Protein AF-A0A6S6S7J8-F1 (afdb_monomer)

Sequence (124 aa):
MDENNLLDDANISQDRLILDLIQWWEKRRVLYNIIVGLTGLLALLKITGGGADAHFYDILLFVALPYGLFANIAYLTGWVMDLLLRYYFKITITLSVRRILFWSGTALSVAPSIFMTIFLYFVK

Radius of gyration: 20.57 Å; Cα contacts (8 Å, |Δi|>4): 51; chains: 1; bounding box: 52×20×65 Å

Mean predicted aligned error: 9.8 Å

Solvent-accessible surface area (backbone atoms only — not comparable to full-atom values): 6937 Å² total; per-residue (Å²): 133,74,74,72,56,63,61,53,51,54,52,54,53,52,52,51,56,50,52,52,50,51,51,58,48,58,64,44,47,56,56,49,51,50,53,52,50,50,52,49,49,53,41,49,51,54,48,60,73,64,71,54,95,67,55,69,65,56,47,42,64,71,44,50,48,54,48,54,51,49,40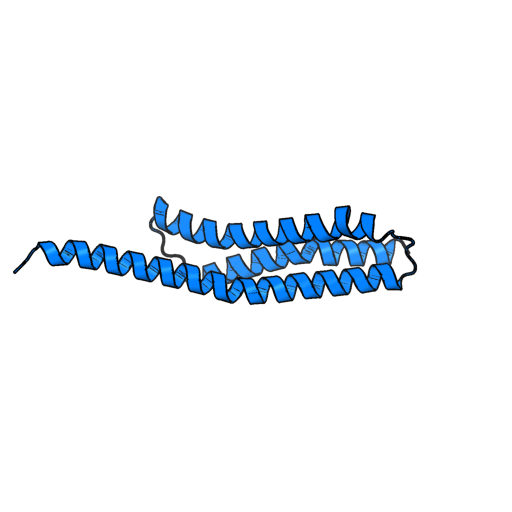,52,50,43,53,49,50,45,57,51,49,58,49,46,38,35,69,77,68,66,45,82,81,49,74,66,56,55,50,49,44,51,50,51,34,48,52,63,54,46,46,60,50,53,51,54,51,54,51,56,62,74,76,104

Structure (mmCIF, N/CA/C/O backbone):
data_AF-A0A6S6S7J8-F1
#
_entry.id   AF-A0A6S6S7J8-F1
#
loop_
_atom_site.group_PDB
_atom_site.id
_atom_site.type_symbol
_atom_site.label_atom_id
_atom_site.label_alt_id
_atom_site.label_comp_id
_atom_site.label_asym_id
_atom_site.label_entity_id
_atom_site.label_seq_id
_atom_site.pdbx_PDB_ins_code
_atom_site.Cartn_x
_atom_site.Cartn_y
_atom_site.Cartn_z
_atom_site.occupancy
_atom_site.B_iso_or_equiv
_atom_site.auth_seq_id
_atom_site.auth_comp_id
_atom_site.auth_asym_id
_atom_site.auth_atom_id
_atom_site.pdbx_PDB_model_num
ATOM 1 N N . MET A 1 1 ? -31.957 8.059 36.793 1.00 50.06 1 MET A N 1
ATOM 2 C CA . MET A 1 1 ? -30.661 7.735 36.169 1.00 50.06 1 MET A CA 1
ATOM 3 C C . MET A 1 1 ? -31.035 6.987 34.908 1.00 50.06 1 MET A C 1
ATOM 5 O O . MET A 1 1 ? -31.622 5.924 35.020 1.00 50.06 1 MET A O 1
ATOM 9 N N . ASP A 1 2 ? -30.947 7.666 33.768 1.00 52.47 2 ASP A N 1
ATOM 10 C CA . ASP A 1 2 ? -31.578 7.240 32.515 1.00 52.47 2 ASP A CA 1
ATOM 11 C C . ASP A 1 2 ? -30.738 6.134 31.865 1.00 52.47 2 ASP A C 1
ATOM 13 O O . ASP A 1 2 ? -29.628 6.376 31.392 1.00 52.47 2 ASP A O 1
ATOM 17 N N . GLU A 1 3 ? -31.246 4.905 31.919 1.00 56.62 3 GLU A N 1
ATOM 18 C CA . GLU A 1 3 ? -30.605 3.687 31.408 1.00 56.62 3 GLU A CA 1
ATOM 19 C C . GLU A 1 3 ? -30.445 3.722 29.873 1.00 56.62 3 GLU A C 1
ATOM 21 O O . GLU A 1 3 ? -29.623 2.996 29.314 1.00 56.62 3 GLU A O 1
ATOM 26 N N . ASN A 1 4 ? -31.141 4.646 29.195 1.00 58.50 4 ASN A N 1
ATOM 27 C CA . ASN A 1 4 ? -31.060 4.846 27.747 1.00 58.50 4 ASN A CA 1
ATOM 28 C C . ASN A 1 4 ? -29.734 5.474 27.276 1.00 58.50 4 ASN A C 1
ATOM 30 O O . ASN A 1 4 ? -29.360 5.295 26.122 1.00 58.50 4 ASN A O 1
ATOM 34 N N . ASN A 1 5 ? -28.975 6.145 28.152 1.00 60.28 5 ASN A N 1
ATOM 35 C CA . ASN A 1 5 ? -27.691 6.764 27.776 1.00 60.28 5 ASN A CA 1
ATOM 36 C C . ASN A 1 5 ? -26.554 5.736 27.590 1.00 60.28 5 ASN A C 1
ATOM 38 O O . ASN A 1 5 ? -25.619 5.959 26.827 1.00 60.28 5 ASN A O 1
ATOM 42 N N . LEU A 1 6 ? -26.632 4.588 28.275 1.00 53.72 6 LEU A N 1
ATOM 43 C CA . LEU A 1 6 ? -25.559 3.583 28.305 1.00 53.72 6 LEU A CA 1
ATOM 44 C C . LEU A 1 6 ? -25.415 2.814 26.982 1.00 53.72 6 LEU A C 1
ATOM 46 O O . LEU A 1 6 ? -24.316 2.378 26.637 1.00 53.72 6 LEU A O 1
ATOM 50 N N . LEU A 1 7 ? -26.515 2.647 26.241 1.00 57.09 7 LEU A N 1
ATOM 51 C CA . LEU A 1 7 ? -26.518 1.960 24.946 1.00 57.09 7 LEU A CA 1
ATOM 52 C C . LEU A 1 7 ? -26.071 2.883 23.803 1.00 57.09 7 LEU A C 1
ATOM 54 O O . LEU A 1 7 ? -25.361 2.430 22.901 1.00 57.09 7 LEU A O 1
ATOM 58 N N . ASP A 1 8 ? -26.408 4.172 23.877 1.00 65.44 8 ASP A N 1
ATOM 59 C CA . ASP A 1 8 ? -25.957 5.176 22.910 1.00 65.44 8 ASP A CA 1
ATOM 60 C C . ASP A 1 8 ? -24.448 5.429 23.024 1.00 65.44 8 ASP A C 1
ATOM 62 O O . ASP A 1 8 ? -23.747 5.447 22.009 1.00 65.44 8 ASP A O 1
ATOM 66 N N . ASP A 1 9 ? -23.905 5.507 24.242 1.00 65.19 9 ASP A N 1
ATOM 67 C CA . ASP A 1 9 ? -22.464 5.694 24.457 1.00 65.19 9 ASP A CA 1
ATOM 68 C C . ASP A 1 9 ? -21.621 4.536 23.896 1.00 65.19 9 ASP A C 1
ATOM 70 O O . ASP A 1 9 ? -20.551 4.754 23.311 1.00 65.19 9 ASP A O 1
ATOM 74 N N . ALA A 1 10 ? -22.109 3.296 24.014 1.00 67.88 10 ALA A N 1
ATOM 75 C CA . ALA A 1 10 ? -21.430 2.127 23.463 1.00 67.88 10 ALA A CA 1
ATOM 76 C C . ALA A 1 10 ? -21.352 2.193 21.927 1.00 67.88 10 ALA A C 1
ATOM 78 O O . ALA A 1 10 ? -20.273 1.981 21.362 1.00 67.88 10 ALA A O 1
ATOM 79 N N . ASN A 1 11 ? -22.451 2.559 21.261 1.00 68.62 11 ASN A N 1
ATOM 80 C CA . ASN A 1 11 ? -22.502 2.699 19.802 1.00 68.62 11 ASN A CA 1
ATOM 81 C C . ASN A 1 11 ? -21.604 3.846 19.313 1.00 68.62 11 ASN A C 1
ATOM 83 O O . ASN A 1 11 ? -20.762 3.656 18.435 1.00 68.62 11 ASN A O 1
ATOM 87 N N . ILE A 1 12 ? -21.681 5.005 19.975 1.00 71.94 12 ILE A N 1
ATOM 88 C CA . ILE A 1 12 ? -20.856 6.182 19.669 1.00 71.94 12 ILE A CA 1
ATOM 89 C C . ILE A 1 12 ? -19.360 5.870 19.823 1.00 71.94 12 ILE A C 1
ATOM 91 O O . ILE A 1 12 ? -18.534 6.337 19.028 1.00 71.94 12 ILE A O 1
ATOM 95 N N . SER A 1 13 ? -18.982 5.086 20.838 1.00 74.56 13 SER A N 1
ATOM 96 C CA . SER A 1 13 ? -17.590 4.670 21.033 1.00 74.56 13 SER A CA 1
ATOM 97 C C . SER A 1 13 ? -17.108 3.743 19.911 1.00 74.56 13 SER A C 1
ATOM 99 O O . SER A 1 13 ? -15.978 3.873 19.432 1.00 74.56 13 SER A O 1
ATOM 101 N N . GLN A 1 14 ? -17.973 2.842 19.441 1.00 74.88 14 GLN A N 1
ATOM 102 C CA . GLN A 1 14 ? -17.648 1.888 18.390 1.00 74.88 14 GLN A CA 1
ATOM 103 C C . GLN A 1 14 ? -17.486 2.584 17.032 1.00 74.88 14 GLN A C 1
ATOM 105 O O . GLN A 1 14 ? -16.506 2.310 16.329 1.00 74.88 14 GLN A O 1
ATOM 110 N N . ASP A 1 15 ? -18.373 3.526 16.712 1.00 79.38 15 ASP A N 1
ATOM 111 C CA . ASP A 1 15 ? -18.339 4.308 15.473 1.00 79.38 15 ASP A CA 1
ATOM 112 C C . ASP A 1 15 ? -17.071 5.156 15.369 1.00 79.38 15 ASP A C 1
ATOM 114 O O . ASP A 1 15 ? -16.387 5.131 14.341 1.00 79.38 15 ASP A O 1
ATOM 118 N N . ARG A 1 16 ? -16.674 5.834 16.456 1.00 82.00 16 ARG A N 1
ATOM 119 C CA . ARG A 1 16 ? -15.406 6.586 16.488 1.00 82.00 16 ARG A CA 1
ATOM 120 C C . ARG A 1 16 ? -14.201 5.684 16.245 1.00 82.00 16 ARG A C 1
ATOM 122 O O . ARG A 1 16 ? -13.330 6.030 15.452 1.00 82.00 16 ARG A O 1
ATOM 129 N N . LEU A 1 17 ? -14.172 4.496 16.851 1.00 81.38 17 LEU A N 1
ATOM 130 C CA . LEU A 1 17 ? -13.071 3.549 16.657 1.00 81.38 17 LEU A CA 1
ATOM 131 C C . LEU A 1 17 ? -12.990 3.019 15.215 1.00 81.38 17 LEU A C 1
ATOM 133 O O . LEU A 1 17 ? -11.892 2.719 14.738 1.00 81.38 17 LEU A O 1
ATOM 137 N N . ILE A 1 18 ? -14.127 2.878 14.527 1.00 80.75 18 ILE A N 1
ATOM 138 C CA . ILE A 1 18 ? -14.173 2.489 13.109 1.00 80.75 18 ILE A CA 1
ATOM 139 C C . ILE A 1 18 ? -13.688 3.645 12.228 1.00 80.75 18 ILE A C 1
ATOM 141 O O . ILE A 1 18 ? -12.871 3.424 11.334 1.00 80.75 18 ILE A O 1
ATOM 145 N N . LEU A 1 19 ? -14.126 4.876 12.497 1.00 83.38 19 LEU A N 1
ATOM 146 C CA . LEU A 1 19 ? -13.675 6.059 11.759 1.00 83.38 19 LEU A CA 1
ATOM 147 C C . LEU A 1 19 ? -12.168 6.290 11.913 1.00 83.38 19 LEU A C 1
ATOM 149 O O . LEU A 1 19 ? -11.485 6.521 10.915 1.00 83.38 19 LEU A O 1
ATOM 153 N N . ASP A 1 20 ? -11.630 6.144 13.123 1.00 84.75 20 ASP A N 1
ATOM 154 C CA . ASP A 1 20 ? -10.190 6.247 13.384 1.00 84.75 20 ASP A CA 1
ATOM 155 C C . ASP A 1 20 ? -9.397 5.162 12.641 1.00 84.75 20 ASP A C 1
ATOM 157 O O . ASP A 1 20 ? -8.312 5.420 12.108 1.00 84.75 20 ASP A O 1
ATOM 161 N N . LEU A 1 21 ? -9.944 3.943 12.563 1.00 83.00 21 LEU A N 1
ATOM 162 C CA . LEU A 1 21 ? -9.379 2.844 11.779 1.00 83.00 21 LEU A CA 1
ATOM 163 C C . LEU A 1 21 ? -9.352 3.204 10.290 1.00 83.00 21 LEU A C 1
ATOM 165 O O . LEU A 1 21 ? -8.297 3.103 9.663 1.00 83.00 21 LEU A O 1
ATOM 169 N N . ILE A 1 22 ? -10.474 3.660 9.731 1.00 83.81 22 ILE A N 1
ATOM 170 C CA . ILE A 1 22 ? -10.568 4.045 8.316 1.00 83.81 22 ILE A CA 1
ATOM 171 C C . ILE A 1 22 ? -9.592 5.185 8.015 1.00 83.81 22 ILE A C 1
ATOM 173 O O . ILE A 1 22 ? -8.796 5.071 7.086 1.00 83.81 22 ILE A O 1
ATOM 177 N N . GLN A 1 23 ? -9.564 6.241 8.833 1.00 86.50 23 GLN A N 1
ATOM 178 C CA . GLN A 1 23 ? -8.632 7.359 8.656 1.00 86.50 23 GLN A CA 1
ATOM 179 C C . GLN A 1 23 ? -7.165 6.919 8.725 1.00 86.50 23 GLN A C 1
ATOM 181 O O . GLN A 1 23 ? -6.318 7.449 7.998 1.00 86.50 23 GLN A O 1
ATOM 186 N N . TRP A 1 24 ? -6.839 5.960 9.596 1.00 85.62 24 TRP A N 1
ATOM 187 C CA . TRP A 1 24 ? -5.486 5.418 9.708 1.00 85.62 24 TRP A CA 1
ATOM 188 C C . TRP A 1 24 ? -5.040 4.730 8.420 1.00 85.62 24 TRP A C 1
ATOM 190 O O . TRP A 1 24 ? -3.890 4.924 7.997 1.00 85.62 24 TRP A O 1
ATOM 200 N N . TRP A 1 25 ? -5.936 3.944 7.817 1.00 84.31 25 TRP A N 1
ATOM 201 C CA . TRP A 1 25 ? -5.698 3.291 6.538 1.00 84.31 25 TRP A CA 1
ATOM 202 C C . TRP A 1 25 ? -5.618 4.349 5.435 1.00 84.31 25 TRP A C 1
ATOM 204 O O . TRP A 1 25 ? -4.567 4.452 4.801 1.00 84.31 25 TRP A O 1
ATOM 214 N N . GLU A 1 26 ? -6.618 5.215 5.281 1.00 83.00 26 GLU A N 1
ATOM 215 C CA . GLU A 1 26 ? -6.695 6.223 4.213 1.00 83.00 26 GLU A CA 1
ATOM 216 C C . GLU A 1 26 ? -5.425 7.097 4.131 1.00 83.00 26 GLU A C 1
ATOM 218 O O . GLU A 1 26 ? -4.837 7.254 3.060 1.00 83.00 26 GLU A O 1
ATOM 223 N N . LYS A 1 27 ? -4.899 7.566 5.276 1.00 85.88 27 LYS A N 1
ATOM 224 C CA . LYS A 1 27 ? -3.633 8.331 5.334 1.00 85.88 27 LYS A CA 1
ATOM 225 C C . LYS A 1 27 ? -2.433 7.552 4.785 1.00 85.88 27 LYS A C 1
ATOM 227 O O . LYS A 1 27 ? -1.513 8.135 4.217 1.00 85.88 27 LYS A O 1
ATOM 232 N N . ARG A 1 28 ? -2.423 6.230 4.954 1.00 85.25 28 ARG A N 1
ATOM 233 C CA . ARG A 1 28 ? -1.363 5.333 4.468 1.00 85.25 28 ARG A CA 1
ATOM 234 C C . ARG A 1 28 ? -1.584 4.860 3.040 1.00 85.25 28 ARG A C 1
ATOM 236 O O . ARG A 1 28 ? -0.612 4.442 2.421 1.00 85.25 28 ARG A O 1
ATOM 243 N N . ARG A 1 29 ? -2.802 4.973 2.498 1.00 82.19 29 ARG A N 1
ATOM 244 C CA . ARG A 1 29 ? -3.078 4.721 1.074 1.00 82.19 29 ARG A CA 1
ATOM 245 C C . ARG A 1 29 ? -2.233 5.633 0.196 1.00 82.19 29 ARG A C 1
ATOM 247 O O . ARG A 1 29 ? -1.631 5.173 -0.765 1.00 82.19 29 ARG A O 1
ATOM 254 N N . VAL A 1 30 ? -2.134 6.908 0.574 1.00 80.69 30 VAL A N 1
ATOM 255 C CA . VAL A 1 30 ? -1.308 7.892 -0.139 1.00 80.69 30 VAL A CA 1
ATOM 256 C C . VAL A 1 30 ? 0.159 7.460 -0.141 1.00 80.69 30 VAL A C 1
ATOM 258 O O . VAL A 1 30 ? 0.766 7.373 -1.202 1.00 80.69 30 VAL A O 1
ATOM 261 N N . LEU A 1 31 ? 0.711 7.117 1.028 1.00 81.69 31 LEU A N 1
ATOM 262 C CA . LEU A 1 31 ? 2.097 6.652 1.139 1.00 81.69 31 LEU A CA 1
ATOM 263 C C . LEU A 1 31 ? 2.341 5.367 0.330 1.00 81.69 31 LEU A C 1
ATOM 265 O O . LEU A 1 31 ? 3.337 5.270 -0.380 1.00 81.69 31 LEU A O 1
ATOM 269 N N . TYR A 1 32 ? 1.421 4.405 0.411 1.00 81.62 32 TYR A N 1
ATOM 270 C CA . TYR A 1 32 ? 1.472 3.159 -0.350 1.00 81.62 32 TYR A CA 1
ATOM 271 C C . TYR A 1 32 ? 1.485 3.415 -1.861 1.00 81.62 32 TYR A C 1
ATOM 273 O O . TYR A 1 32 ? 2.381 2.936 -2.553 1.00 81.62 32 TYR A O 1
ATOM 281 N N . ASN A 1 33 ? 0.560 4.239 -2.361 1.00 83.06 33 ASN A N 1
ATOM 282 C CA . ASN A 1 33 ? 0.483 4.592 -3.778 1.00 83.06 33 ASN A CA 1
ATOM 283 C C . ASN A 1 33 ? 1.734 5.333 -4.257 1.00 83.06 33 ASN A C 1
ATOM 285 O O . 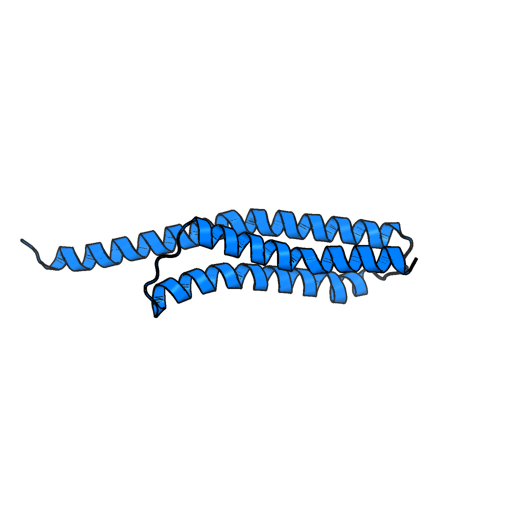ASN A 1 33 ? 2.176 5.101 -5.377 1.00 83.06 33 ASN A O 1
ATOM 289 N N . ILE A 1 34 ? 2.331 6.189 -3.421 1.00 82.44 34 ILE A N 1
ATOM 290 C CA . ILE A 1 34 ? 3.601 6.854 -3.744 1.00 82.44 34 ILE A CA 1
ATOM 291 C C . ILE A 1 34 ? 4.725 5.821 -3.878 1.00 82.44 34 ILE A C 1
ATOM 293 O O . ILE A 1 34 ? 5.449 5.846 -4.868 1.00 82.44 34 ILE A O 1
ATOM 297 N N . ILE A 1 35 ? 4.866 4.889 -2.929 1.00 83.06 35 ILE A N 1
ATOM 298 C CA . ILE A 1 35 ? 5.919 3.858 -2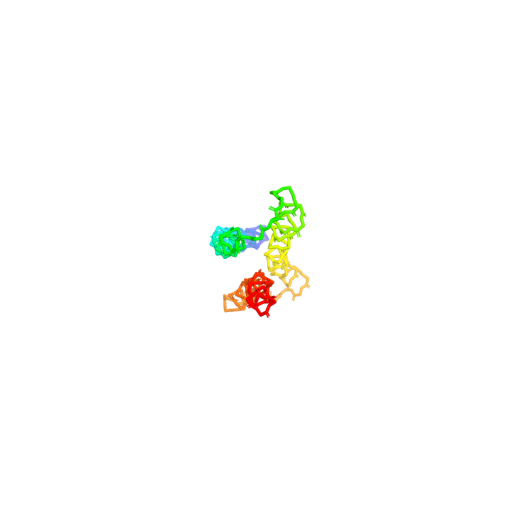.969 1.00 83.06 35 ILE A CA 1
ATOM 299 C C . ILE A 1 35 ? 5.750 2.953 -4.198 1.00 83.06 35 ILE A C 1
ATOM 301 O O . ILE A 1 35 ? 6.693 2.758 -4.966 1.00 83.06 35 ILE A O 1
ATOM 305 N N . VAL A 1 36 ? 4.547 2.423 -4.410 1.00 79.25 36 VAL A N 1
ATOM 306 C CA . VAL A 1 36 ? 4.218 1.551 -5.549 1.00 79.25 36 VAL A CA 1
ATOM 307 C C . VAL A 1 36 ? 4.373 2.301 -6.875 1.00 79.25 36 VAL A C 1
ATOM 309 O O . VAL A 1 36 ? 4.990 1.799 -7.809 1.00 79.25 36 VAL A O 1
ATOM 312 N N . GLY A 1 37 ? 3.882 3.537 -6.953 1.00 78.31 37 GLY A N 1
ATOM 313 C CA . GLY A 1 37 ? 3.995 4.372 -8.146 1.00 78.31 37 GLY A CA 1
ATOM 314 C C . GLY A 1 37 ? 5.446 4.691 -8.501 1.00 78.31 37 GLY A C 1
ATOM 315 O O . GLY A 1 37 ? 5.839 4.542 -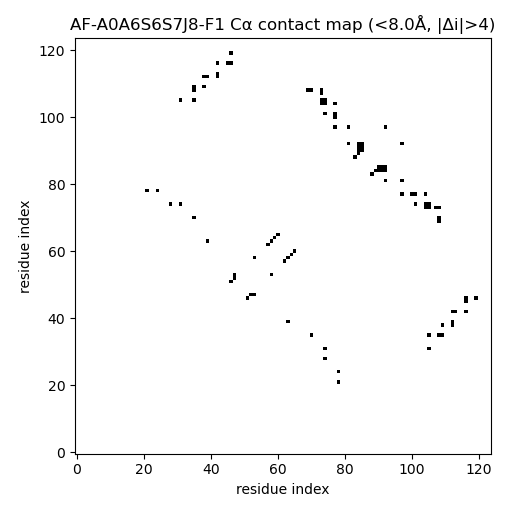9.655 1.00 78.31 37 GLY A O 1
ATOM 316 N N . LEU A 1 38 ? 6.268 5.068 -7.517 1.00 82.19 38 LEU A N 1
ATOM 317 C CA . LEU A 1 38 ? 7.690 5.347 -7.734 1.00 82.19 38 LEU A CA 1
ATOM 318 C C . LEU A 1 38 ? 8.466 4.089 -8.133 1.00 82.19 38 LEU A C 1
ATOM 320 O O . LEU A 1 38 ? 9.276 4.143 -9.054 1.00 82.19 38 LEU A O 1
ATOM 324 N N . THR A 1 39 ? 8.215 2.952 -7.481 1.00 81.19 39 THR A N 1
ATOM 325 C CA . THR A 1 39 ? 8.883 1.685 -7.830 1.00 81.19 39 THR A CA 1
ATOM 326 C C . THR A 1 39 ? 8.495 1.202 -9.229 1.00 81.19 39 THR A C 1
ATOM 328 O O . THR A 1 39 ? 9.377 0.833 -10.005 1.00 81.19 39 THR A O 1
ATOM 331 N N . GLY A 1 40 ? 7.214 1.291 -9.596 1.00 77.12 40 GLY A N 1
ATOM 332 C CA . GLY A 1 40 ? 6.740 1.011 -10.952 1.00 77.12 40 GLY A CA 1
ATOM 333 C C . GLY A 1 40 ? 7.325 1.963 -12.001 1.00 77.12 40 GLY A C 1
ATOM 334 O O . GLY A 1 40 ? 7.767 1.513 -13.057 1.00 77.12 40 GLY A O 1
ATOM 335 N N . LEU A 1 41 ? 7.405 3.263 -11.702 1.00 81.62 41 LEU A N 1
ATOM 336 C CA . LEU A 1 41 ? 8.002 4.259 -12.597 1.00 81.62 41 LEU A CA 1
ATOM 337 C C . LEU A 1 41 ? 9.496 3.995 -12.830 1.00 81.62 41 LEU A C 1
ATOM 339 O O . LEU A 1 41 ? 9.962 4.057 -13.966 1.00 81.62 41 LEU A O 1
ATOM 343 N N . LEU A 1 42 ? 10.251 3.665 -11.779 1.00 80.88 42 LEU A N 1
ATOM 344 C CA . LEU A 1 42 ? 11.669 3.318 -11.899 1.00 80.88 42 LEU A CA 1
ATOM 345 C C . LEU A 1 42 ? 11.881 2.051 -12.738 1.00 80.88 42 LEU A C 1
ATOM 347 O O . LEU A 1 42 ? 12.787 2.020 -13.574 1.00 80.88 42 LEU A O 1
ATOM 351 N N . ALA A 1 43 ? 11.036 1.032 -12.547 1.00 77.19 43 ALA A N 1
ATOM 352 C CA . ALA A 1 43 ? 11.060 -0.178 -13.366 1.00 77.19 43 ALA A CA 1
ATOM 353 C C . ALA A 1 43 ? 10.770 0.150 -14.840 1.00 77.19 43 ALA A C 1
ATOM 355 O O . ALA A 1 43 ? 11.511 -0.279 -15.723 1.00 77.19 43 ALA A O 1
ATOM 356 N N . LEU A 1 44 ? 9.763 0.987 -15.105 1.00 76.12 44 LEU A N 1
ATOM 357 C CA . LEU A 1 44 ? 9.418 1.421 -16.457 1.00 76.12 44 LEU A CA 1
ATOM 358 C C . LEU A 1 44 ? 10.581 2.149 -17.146 1.00 76.12 44 LEU A C 1
ATOM 360 O O . LEU A 1 44 ? 10.946 1.784 -18.260 1.00 76.12 44 LEU A O 1
ATOM 364 N N . LEU A 1 45 ? 11.205 3.120 -16.472 1.00 79.62 45 LEU A N 1
ATOM 365 C CA . LEU A 1 45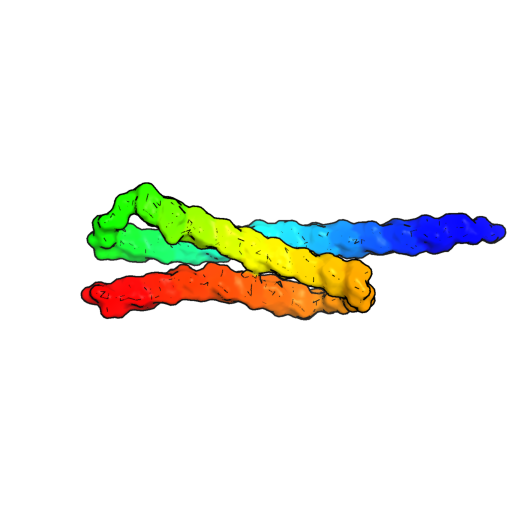 ? 12.345 3.869 -17.016 1.00 79.62 45 LEU A CA 1
ATOM 366 C C . LEU A 1 45 ? 13.533 2.959 -17.357 1.00 79.62 45 LEU A C 1
ATOM 368 O O . LEU A 1 45 ? 14.233 3.197 -18.341 1.00 79.62 45 LEU A O 1
ATOM 372 N N . LYS A 1 46 ? 13.764 1.904 -16.565 1.00 76.56 46 LYS A N 1
ATOM 373 C CA . LYS A 1 46 ? 14.799 0.897 -16.847 1.00 76.56 46 LYS A CA 1
ATOM 374 C C . LYS A 1 46 ? 14.477 0.063 -18.084 1.00 76.56 46 LYS A C 1
ATOM 376 O O . LYS A 1 46 ? 15.385 -0.211 -18.866 1.00 76.56 46 LYS A O 1
ATOM 381 N N . ILE A 1 47 ? 13.211 -0.309 -18.268 1.00 71.19 47 ILE A N 1
ATOM 382 C CA . ILE A 1 47 ? 12.746 -1.072 -19.433 1.00 71.19 47 ILE A CA 1
ATOM 383 C C . ILE A 1 47 ? 12.887 -0.227 -20.704 1.00 71.19 47 ILE A C 1
ATOM 385 O O . ILE A 1 47 ? 13.537 -0.653 -21.658 1.00 71.19 47 ILE A O 1
ATOM 389 N N . THR A 1 48 ? 12.356 0.999 -20.699 1.00 71.00 48 THR A N 1
ATOM 390 C CA . THR A 1 48 ? 12.361 1.877 -21.881 1.00 71.00 48 THR A CA 1
ATOM 391 C C . THR A 1 48 ? 13.752 2.431 -22.195 1.00 71.00 48 THR A C 1
ATOM 393 O O . THR A 1 48 ? 14.115 2.559 -23.359 1.00 71.00 48 THR A O 1
ATOM 396 N N . GLY A 1 49 ? 14.574 2.716 -21.178 1.00 71.75 49 GLY A N 1
ATOM 397 C CA . GLY A 1 49 ? 15.967 3.148 -21.358 1.00 71.75 49 GLY A CA 1
ATOM 398 C C . GLY A 1 49 ? 16.912 2.031 -21.817 1.00 71.75 49 GLY A C 1
ATOM 399 O O . GLY A 1 49 ? 18.035 2.302 -22.233 1.00 71.75 49 GLY A O 1
ATOM 400 N N . GLY A 1 50 ? 16.472 0.771 -21.749 1.00 66.19 50 GLY A N 1
ATOM 401 C CA . GLY A 1 50 ? 17.232 -0.395 -22.183 1.00 66.19 50 GLY A CA 1
ATOM 402 C C . GLY A 1 50 ? 17.165 -0.684 -23.686 1.00 66.19 50 GLY A C 1
ATOM 403 O O . GLY A 1 50 ? 17.818 -1.632 -24.114 1.00 66.19 50 GLY A O 1
ATOM 404 N N . GLY A 1 51 ? 16.414 0.077 -24.485 1.00 60.38 51 GLY A N 1
ATOM 405 C CA . GLY A 1 51 ? 16.242 -0.216 -25.914 1.00 60.38 51 GLY A CA 1
ATOM 406 C C . GLY A 1 51 ? 15.362 -1.440 -26.187 1.00 60.38 51 GLY A C 1
ATOM 407 O O . GLY A 1 51 ? 15.490 -2.059 -27.235 1.00 60.38 51 GLY A O 1
ATOM 408 N N . ALA A 1 52 ? 14.500 -1.821 -25.238 1.00 63.19 52 ALA A N 1
ATOM 409 C CA . ALA A 1 52 ? 13.438 -2.775 -25.521 1.00 63.19 52 ALA A CA 1
ATOM 410 C C . ALA A 1 52 ? 12.405 -2.091 -26.432 1.00 63.19 52 ALA A C 1
ATOM 412 O O . ALA A 1 52 ? 11.812 -1.090 -26.021 1.00 63.19 52 ALA A O 1
ATOM 413 N N . ASP A 1 53 ? 12.184 -2.630 -27.635 1.00 65.31 53 ASP A N 1
ATOM 414 C CA . ASP A 1 53 ? 11.093 -2.247 -28.546 1.00 65.31 53 ASP A CA 1
ATOM 415 C C . ASP A 1 53 ? 9.746 -2.701 -27.964 1.00 65.31 53 ASP A C 1
ATOM 417 O O . ASP A 1 53 ? 9.076 -3.605 -28.456 1.00 65.31 53 ASP A O 1
ATOM 421 N N . ALA A 1 54 ? 9.3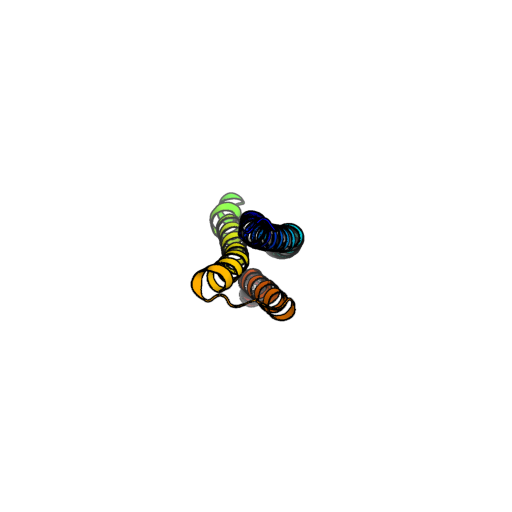74 -2.113 -26.834 1.00 65.88 54 ALA A N 1
ATOM 422 C CA . ALA A 1 54 ? 8.109 -2.357 -26.177 1.00 65.88 54 ALA A CA 1
ATOM 423 C C . ALA A 1 54 ? 7.152 -1.225 -26.554 1.00 65.88 54 ALA A C 1
ATOM 425 O O . ALA A 1 54 ? 7.371 -0.058 -26.212 1.00 65.88 54 ALA A O 1
ATOM 426 N N . HIS A 1 55 ? 6.078 -1.561 -27.269 1.00 78.06 55 HIS A N 1
ATOM 427 C CA . HIS A 1 55 ? 5.044 -0.590 -27.589 1.00 78.06 55 HIS A CA 1
ATOM 428 C C . HIS A 1 55 ? 4.387 -0.092 -26.300 1.00 78.06 55 HIS A C 1
ATOM 430 O O . HIS A 1 55 ? 4.038 -0.868 -25.410 1.00 78.06 55 HIS A O 1
ATOM 436 N N . PHE A 1 56 ? 4.171 1.222 -26.215 1.00 73.31 56 PHE A N 1
ATOM 437 C CA . PHE A 1 56 ? 3.539 1.858 -25.057 1.00 73.31 56 PHE A CA 1
ATOM 438 C C . PHE A 1 56 ? 2.208 1.193 -24.668 1.00 73.31 56 PHE A C 1
ATOM 440 O O . PHE A 1 56 ? 1.911 1.047 -23.485 1.00 73.31 56 PHE A O 1
ATOM 447 N N . TYR A 1 57 ? 1.431 0.752 -25.663 1.00 73.19 57 TYR A N 1
ATOM 448 C CA . TYR A 1 57 ? 0.158 0.067 -25.448 1.00 73.19 57 TYR A CA 1
ATOM 449 C C . TYR A 1 57 ? 0.327 -1.269 -24.708 1.00 73.19 57 TYR A C 1
ATOM 451 O O . TYR A 1 57 ? -0.395 -1.523 -23.747 1.00 73.19 57 TYR A O 1
ATOM 459 N N . ASP A 1 58 ? 1.324 -2.074 -25.079 1.00 75.44 58 ASP A N 1
ATOM 460 C CA . ASP A 1 58 ? 1.589 -3.369 -24.443 1.00 75.44 58 ASP A CA 1
ATOM 461 C C . ASP A 1 58 ? 2.076 -3.190 -23.003 1.00 75.44 58 ASP A C 1
ATOM 463 O O . ASP A 1 58 ? 1.632 -3.887 -22.089 1.00 75.44 58 ASP A O 1
ATOM 467 N N . ILE A 1 59 ? 2.929 -2.190 -22.769 1.00 74.50 59 ILE A N 1
ATOM 468 C CA . ILE A 1 59 ? 3.379 -1.825 -21.421 1.00 74.50 59 ILE A CA 1
ATOM 469 C C . ILE A 1 59 ? 2.186 -1.400 -20.558 1.00 74.50 59 ILE A C 1
ATOM 471 O O . ILE A 1 59 ? 2.054 -1.829 -19.409 1.00 74.50 59 ILE A O 1
ATOM 475 N N . LEU A 1 60 ? 1.302 -0.557 -21.091 1.00 74.56 60 LEU A N 1
ATOM 476 C CA . LEU A 1 60 ? 0.144 -0.073 -20.350 1.00 74.56 60 LEU A CA 1
ATOM 477 C C . LEU A 1 60 ? -0.798 -1.227 -19.974 1.00 74.56 60 LEU A C 1
ATOM 479 O O . LEU A 1 60 ? -1.234 -1.314 -18.825 1.00 74.56 60 LEU A O 1
ATOM 483 N N . LEU A 1 61 ? -1.094 -2.109 -20.931 1.00 74.38 61 LEU A N 1
ATOM 484 C CA . LEU A 1 61 ? -2.140 -3.123 -20.807 1.00 74.38 61 LEU A CA 1
ATOM 485 C C . LEU A 1 61 ? -1.677 -4.372 -20.047 1.00 74.38 61 LEU A C 1
ATOM 487 O O . LEU A 1 61 ? -2.440 -4.904 -19.243 1.00 74.38 61 LEU A O 1
ATOM 491 N N . PHE A 1 62 ? -0.428 -4.806 -20.241 1.00 75.75 62 PHE A N 1
ATOM 492 C CA . PHE A 1 62 ? 0.101 -6.025 -19.617 1.00 75.75 62 PHE A CA 1
ATOM 493 C C . PHE A 1 62 ? 0.954 -5.774 -18.374 1.00 75.75 62 PHE A C 1
ATOM 495 O O . PHE A 1 62 ? 1.145 -6.695 -17.582 1.00 75.75 62 PHE A O 1
ATOM 502 N N . VAL A 1 63 ? 1.448 -4.548 -18.170 1.00 74.31 63 VAL A N 1
ATOM 503 C CA . VAL A 1 63 ? 2.310 -4.225 -17.023 1.00 74.31 63 VAL A CA 1
ATOM 504 C C . VAL A 1 63 ? 1.633 -3.221 -16.103 1.00 74.31 63 VAL A C 1
ATOM 506 O O . VAL A 1 63 ? 1.326 -3.554 -14.961 1.00 74.31 63 VAL A O 1
ATOM 509 N N . ALA A 1 64 ? 1.350 -2.008 -16.579 1.00 76.25 64 ALA A N 1
ATOM 510 C CA . ALA A 1 64 ? 0.909 -0.920 -15.707 1.00 76.25 64 ALA A CA 1
ATOM 511 C C . ALA A 1 64 ? -0.491 -1.150 -15.110 1.00 76.25 64 ALA A C 1
ATOM 513 O O . ALA A 1 64 ? -0.675 -0.969 -13.904 1.00 76.25 64 ALA A O 1
ATOM 514 N N . LEU A 1 65 ? -1.471 -1.568 -15.922 1.00 74.88 65 LEU A N 1
ATOM 515 C CA . LEU A 1 65 ? -2.843 -1.808 -15.461 1.00 74.88 65 LEU A CA 1
ATOM 516 C C . LEU A 1 65 ? -2.948 -2.988 -14.478 1.00 74.88 65 LEU A C 1
ATOM 518 O O . LEU A 1 65 ? -3.487 -2.780 -13.387 1.00 74.88 65 LEU A O 1
ATOM 522 N N . PRO A 1 66 ? -2.417 -4.192 -14.778 1.00 77.12 66 PRO A N 1
ATOM 523 C CA . PRO A 1 66 ? -2.439 -5.305 -13.831 1.00 77.12 66 PRO A CA 1
ATOM 524 C C . PRO A 1 66 ? -1.678 -4.981 -12.546 1.00 77.12 66 PRO A C 1
ATOM 526 O O . PRO A 1 66 ? -2.138 -5.331 -11.462 1.00 77.12 66 PRO A O 1
ATOM 529 N N . TYR A 1 67 ? -0.555 -4.263 -12.649 1.00 76.94 67 TYR A N 1
ATOM 530 C CA . TYR A 1 67 ? 0.227 -3.829 -11.494 1.00 76.94 67 TYR A CA 1
ATOM 531 C C . TYR A 1 67 ? -0.550 -2.862 -10.598 1.00 76.94 67 TYR A C 1
ATOM 533 O O . TYR A 1 67 ? -0.646 -3.074 -9.389 1.00 76.94 67 TYR A O 1
ATOM 541 N N . GLY A 1 68 ? -1.160 -1.831 -11.189 1.00 76.69 68 GLY A N 1
ATOM 542 C CA . GLY A 1 68 ? -2.003 -0.888 -10.462 1.00 76.69 68 GLY A CA 1
ATOM 543 C C . GLY A 1 68 ? -3.202 -1.577 -9.811 1.00 76.69 68 GLY A C 1
ATOM 544 O O . GLY A 1 68 ? -3.507 -1.312 -8.647 1.00 76.69 68 GLY A O 1
ATOM 545 N N . LEU A 1 69 ? -3.857 -2.499 -10.520 1.00 77.19 69 LEU A N 1
ATOM 546 C CA . LEU A 1 69 ? -4.983 -3.264 -9.986 1.00 77.19 69 LEU A CA 1
ATOM 547 C C . LEU A 1 69 ? -4.552 -4.151 -8.811 1.00 77.19 69 LEU A C 1
ATOM 549 O O . LEU A 1 69 ? -5.172 -4.107 -7.748 1.00 77.19 69 LEU A O 1
ATOM 553 N N . PHE A 1 70 ? -3.467 -4.910 -8.975 1.00 79.06 70 PHE A N 1
ATOM 554 C CA . PHE A 1 70 ? -2.923 -5.772 -7.929 1.00 79.06 70 PHE A CA 1
ATOM 555 C C . PHE A 1 70 ? -2.551 -4.973 -6.682 1.00 79.06 70 PHE A C 1
ATOM 557 O O . PHE A 1 70 ? -2.927 -5.355 -5.575 1.00 79.06 70 PHE A O 1
ATOM 564 N N . ALA A 1 71 ? -1.882 -3.833 -6.857 1.00 78.19 71 ALA A N 1
ATOM 565 C CA . ALA A 1 71 ? -1.512 -2.970 -5.750 1.00 78.19 71 ALA A CA 1
ATOM 566 C C . ALA A 1 71 ? -2.745 -2.470 -4.971 1.00 78.19 71 ALA A C 1
ATOM 568 O O . ALA A 1 71 ? -2.816 -2.553 -3.743 1.00 78.19 71 ALA A O 1
ATOM 569 N N . ASN A 1 72 ? -3.781 -2.025 -5.683 1.00 8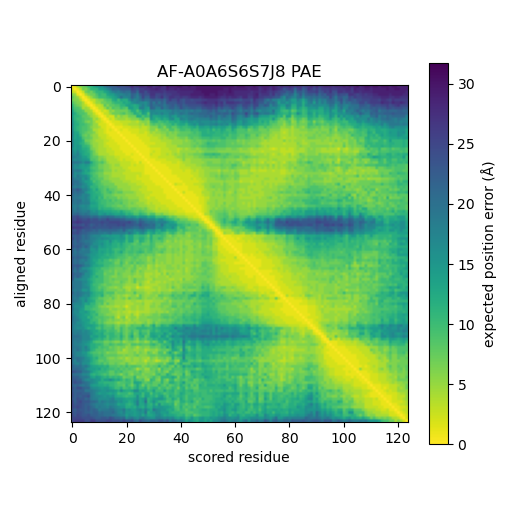1.12 72 ASN A N 1
ATOM 570 C CA . ASN A 1 72 ? -5.025 -1.606 -5.039 1.00 81.12 72 ASN A CA 1
ATOM 571 C C . ASN A 1 72 ? -5.696 -2.754 -4.264 1.00 81.12 72 ASN A C 1
ATOM 573 O O . ASN A 1 72 ? -6.148 -2.540 -3.139 1.00 81.12 72 ASN A O 1
ATOM 577 N N . ILE A 1 73 ? -5.714 -3.973 -4.813 1.00 78.31 73 ILE A N 1
ATOM 578 C CA . ILE A 1 73 ? -6.273 -5.157 -4.137 1.00 78.31 73 ILE A CA 1
ATOM 579 C C . ILE A 1 73 ? -5.447 -5.528 -2.896 1.00 78.31 73 ILE A C 1
ATOM 581 O O . ILE A 1 73 ? -6.010 -5.765 -1.822 1.00 78.31 73 ILE A O 1
ATOM 585 N N . ALA A 1 74 ? -4.118 -5.546 -3.005 1.00 77.94 74 ALA A N 1
ATOM 586 C CA . ALA A 1 74 ? -3.223 -5.866 -1.896 1.00 77.94 74 ALA A CA 1
ATOM 587 C C . ALA A 1 74 ? -3.406 -4.890 -0.724 1.00 77.94 74 ALA A C 1
ATOM 589 O O . ALA A 1 74 ? -3.492 -5.307 0.434 1.00 77.94 74 ALA A O 1
ATOM 590 N N . TYR A 1 75 ? -3.548 -3.599 -1.023 1.00 78.94 75 TYR A N 1
ATOM 591 C CA . TYR A 1 75 ? -3.846 -2.589 -0.016 1.00 78.94 75 TYR A CA 1
ATOM 592 C C . TYR A 1 75 ? -5.255 -2.757 0.585 1.00 78.94 75 TYR A C 1
ATOM 594 O O . TYR A 1 75 ? -5.409 -2.719 1.810 1.00 78.94 75 TYR A O 1
ATOM 602 N N . LEU A 1 76 ? -6.278 -2.992 -0.249 1.00 79.94 76 LEU A N 1
ATOM 603 C CA . LEU A 1 76 ? -7.662 -3.207 0.195 1.00 79.94 76 LEU A CA 1
ATOM 604 C C . LEU A 1 76 ? -7.760 -4.373 1.189 1.00 79.94 76 LEU A C 1
ATOM 606 O O . LEU A 1 76 ? -8.461 -4.277 2.195 1.00 79.94 76 LEU A O 1
ATOM 610 N N . THR A 1 77 ? -7.010 -5.446 0.939 1.00 80.38 77 THR A N 1
ATOM 611 C CA . THR A 1 77 ? -7.005 -6.654 1.775 1.00 80.38 77 THR A CA 1
ATOM 612 C C . THR A 1 77 ? -6.594 -6.345 3.217 1.00 80.38 77 THR A C 1
ATOM 614 O O . THR A 1 77 ? -7.187 -6.884 4.148 1.00 80.38 77 THR A O 1
ATOM 617 N N . GLY A 1 78 ? -5.636 -5.436 3.431 1.00 78.75 78 GLY A N 1
ATOM 618 C CA . GLY A 1 78 ? -5.197 -5.047 4.774 1.00 78.75 78 GLY A CA 1
ATOM 619 C C . GLY A 1 78 ? -6.289 -4.341 5.584 1.00 78.75 78 GLY A C 1
ATOM 620 O O . GLY A 1 78 ? -6.536 -4.699 6.737 1.00 78.75 78 GLY A O 1
ATOM 621 N N . TRP A 1 79 ? -6.980 -3.384 4.961 1.00 81.25 79 TRP A N 1
ATOM 622 C CA . TRP A 1 79 ? -8.095 -2.660 5.578 1.00 81.25 79 TRP A CA 1
ATOM 623 C C . TRP A 1 79 ? -9.298 -3.573 5.854 1.00 81.25 79 TRP A C 1
ATOM 625 O O . TRP A 1 79 ? -9.853 -3.556 6.954 1.00 81.25 79 TRP A O 1
ATOM 635 N N . VAL A 1 80 ? -9.664 -4.411 4.879 1.00 83.19 80 VAL A N 1
ATOM 636 C CA . VAL A 1 80 ? -10.796 -5.343 4.994 1.00 83.19 80 VAL A CA 1
ATOM 637 C C . VAL A 1 80 ? -10.531 -6.412 6.053 1.00 83.19 80 VAL A C 1
ATOM 639 O O . VAL A 1 80 ? -11.434 -6.731 6.821 1.00 83.19 80 VAL A O 1
ATOM 642 N N . MET A 1 81 ? -9.302 -6.927 6.160 1.00 82.44 81 MET A N 1
ATOM 643 C CA . MET A 1 81 ? -8.944 -7.890 7.206 1.00 82.44 81 MET A CA 1
ATOM 644 C C . MET A 1 81 ? -9.058 -7.295 8.611 1.00 82.44 81 MET A C 1
ATOM 646 O O . MET A 1 81 ? -9.615 -7.941 9.495 1.00 82.44 81 MET A O 1
ATOM 650 N N . ASP A 1 82 ? -8.580 -6.065 8.821 1.00 82.31 82 ASP A N 1
ATOM 651 C CA . ASP A 1 82 ? -8.700 -5.360 10.108 1.00 82.31 82 ASP A CA 1
ATOM 652 C C . ASP A 1 82 ? -10.180 -5.161 10.489 1.00 82.31 82 ASP A C 1
ATOM 654 O O . ASP A 1 82 ? -10.567 -5.391 11.634 1.00 82.31 82 ASP A O 1
ATOM 658 N N . LEU A 1 83 ? -11.038 -4.840 9.511 1.00 82.88 83 LEU A N 1
ATOM 659 C CA . LEU A 1 83 ? -12.483 -4.722 9.719 1.00 82.88 83 LEU A CA 1
ATOM 660 C C . LEU A 1 83 ? -13.147 -6.077 10.031 1.00 82.88 83 LEU A C 1
ATOM 662 O O . LEU A 1 83 ? -13.919 -6.171 10.985 1.00 82.88 83 LEU A O 1
ATOM 666 N N . LEU A 1 84 ? -12.832 -7.130 9.269 1.00 83.19 84 LEU A N 1
ATOM 667 C CA . LEU A 1 84 ? -13.386 -8.479 9.451 1.00 83.19 84 LEU A CA 1
ATOM 668 C C . LEU A 1 84 ? -12.999 -9.081 10.804 1.00 83.19 84 LEU A C 1
ATOM 670 O O . LEU A 1 84 ? -13.861 -9.602 11.512 1.00 83.19 84 LEU A O 1
ATOM 674 N N . LEU A 1 85 ? -11.724 -8.979 11.190 1.00 83.69 85 LEU A N 1
ATOM 675 C CA . LEU A 1 85 ? -11.222 -9.463 12.482 1.00 83.69 85 LEU A CA 1
ATOM 676 C C . LEU A 1 85 ? -11.919 -8.764 13.650 1.00 83.69 85 LEU A C 1
ATOM 678 O O . LEU A 1 85 ? -12.248 -9.391 14.660 1.00 83.69 85 LEU A O 1
ATOM 682 N N . ARG A 1 86 ? -12.208 -7.475 13.489 1.00 79.94 86 ARG A N 1
ATOM 683 C CA . ARG A 1 86 ? -12.885 -6.688 14.513 1.00 79.94 86 ARG A CA 1
ATOM 684 C C . ARG A 1 86 ? -14.385 -6.971 14.579 1.00 79.94 86 ARG A C 1
ATOM 686 O O . ARG A 1 86 ? -14.922 -7.055 15.678 1.00 79.94 86 ARG A O 1
ATOM 693 N N . TYR A 1 87 ? -15.047 -7.147 13.436 1.00 80.19 87 TYR A N 1
ATOM 694 C CA . TYR A 1 87 ? -16.493 -7.379 13.368 1.00 80.19 87 TYR A CA 1
ATOM 695 C C . TYR A 1 87 ? -16.881 -8.819 13.736 1.00 80.19 87 TYR A C 1
ATOM 697 O O . TYR A 1 87 ? -17.751 -9.021 14.578 1.00 80.19 87 TYR A O 1
ATOM 705 N N . TYR A 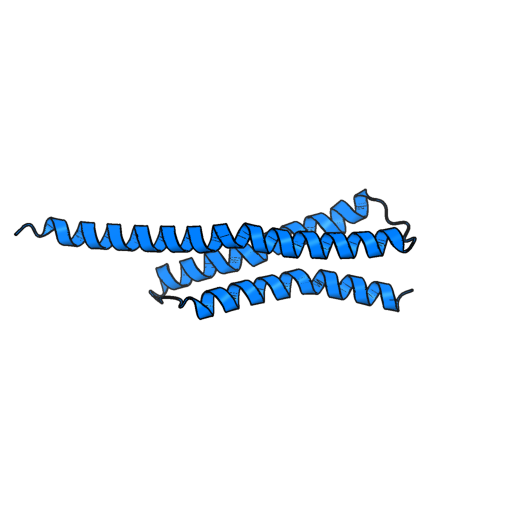1 88 ? -16.211 -9.821 13.157 1.00 81.19 88 TYR A N 1
ATOM 706 C CA . TYR A 1 88 ? -16.563 -11.233 13.356 1.00 81.19 88 TYR A CA 1
ATOM 707 C C . TYR A 1 88 ? -15.910 -11.848 14.591 1.00 81.19 88 TYR A C 1
ATOM 709 O O . TYR A 1 88 ? -16.554 -12.596 15.321 1.00 81.19 88 TYR A O 1
ATOM 717 N N . PHE A 1 89 ? -14.639 -11.530 14.844 1.00 81.00 89 PHE A N 1
ATOM 718 C CA . PHE A 1 89 ? -13.874 -12.167 15.920 1.00 81.00 89 PHE A CA 1
ATOM 719 C C . PHE A 1 89 ? -13.762 -11.294 17.175 1.00 81.00 89 PHE A C 1
ATOM 721 O O . PHE A 1 89 ? -13.243 -11.756 18.188 1.00 81.00 89 PHE A O 1
ATOM 728 N N . LYS A 1 90 ? -14.247 -10.041 17.131 1.00 78.94 90 LYS A N 1
ATOM 729 C CA . LYS A 1 90 ? -14.113 -9.042 18.211 1.00 78.94 90 LYS A CA 1
ATOM 730 C C . LYS A 1 90 ? -12.661 -8.851 18.678 1.00 78.94 90 LYS A C 1
ATOM 732 O O . LYS A 1 90 ? -12.415 -8.423 19.804 1.00 78.94 90 LYS A O 1
ATOM 737 N N . ILE A 1 91 ? -11.692 -9.145 17.806 1.00 78.69 91 ILE A N 1
ATOM 738 C CA . ILE A 1 91 ? -10.265 -9.007 18.096 1.00 78.69 91 ILE A CA 1
ATOM 739 C C . ILE A 1 91 ? -9.859 -7.561 17.828 1.00 78.69 91 ILE A C 1
ATOM 741 O O . ILE A 1 91 ? -10.040 -7.030 16.730 1.00 78.69 91 ILE A O 1
ATOM 745 N N . THR A 1 92 ? -9.270 -6.912 18.828 1.00 73.75 92 THR A N 1
ATOM 746 C CA . THR A 1 92 ? -8.653 -5.599 18.661 1.00 73.75 92 THR A CA 1
ATOM 747 C C . THR A 1 92 ? -7.238 -5.770 18.117 1.00 73.75 92 THR A C 1
ATOM 749 O O . THR A 1 92 ? -6.299 -6.131 18.823 1.00 73.75 92 THR A O 1
ATOM 752 N N . ILE A 1 93 ? -7.076 -5.511 16.820 1.00 76.81 93 ILE A N 1
ATOM 753 C CA . ILE A 1 93 ? -5.763 -5.505 16.176 1.00 76.81 93 ILE A CA 1
ATOM 754 C C . ILE A 1 93 ? -4.930 -4.359 16.768 1.00 76.81 93 ILE A C 1
ATOM 756 O O . ILE A 1 93 ? -5.325 -3.191 16.722 1.00 76.81 93 ILE A O 1
ATOM 760 N N . THR A 1 94 ? -3.757 -4.680 17.313 1.00 82.19 94 THR A N 1
ATOM 761 C CA . THR A 1 94 ? -2.825 -3.665 17.815 1.00 82.19 94 THR A CA 1
ATOM 762 C C . THR A 1 94 ? -2.166 -2.900 16.666 1.00 82.19 94 THR A C 1
ATOM 764 O O . THR A 1 94 ? -2.012 -3.398 15.548 1.00 82.19 94 THR A O 1
ATOM 767 N N . LEU A 1 95 ? -1.708 -1.677 16.948 1.00 79.19 95 LEU A N 1
ATOM 768 C CA . LEU A 1 95 ? -1.030 -0.821 15.966 1.00 79.19 95 LEU A CA 1
ATOM 769 C C . LEU A 1 95 ? 0.165 -1.521 15.287 1.00 79.19 95 LEU A C 1
ATOM 771 O O . LEU A 1 95 ? 0.429 -1.286 14.107 1.00 79.19 95 LEU A O 1
ATOM 775 N N . SER A 1 96 ? 0.870 -2.392 16.014 1.00 80.12 96 SER A N 1
ATOM 776 C CA . SER A 1 96 ? 1.999 -3.176 15.502 1.00 80.12 96 SER A CA 1
ATOM 777 C C . SER A 1 96 ? 1.569 -4.164 14.422 1.00 80.12 96 SER A C 1
ATOM 779 O O . SER A 1 96 ? 2.187 -4.215 13.362 1.00 80.12 96 SER A O 1
ATOM 781 N N . VAL A 1 97 ? 0.470 -4.889 14.638 1.00 80.25 97 VAL A N 1
ATOM 782 C CA . VAL A 1 97 ? -0.064 -5.842 13.655 1.00 80.25 97 VAL A CA 1
ATOM 783 C C . VAL A 1 97 ? -0.560 -5.111 12.406 1.00 80.25 97 VAL A C 1
ATOM 785 O O . VAL A 1 97 ? -0.251 -5.536 11.296 1.00 80.25 97 VAL A O 1
ATOM 788 N N . ARG A 1 98 ? -1.210 -3.945 12.556 1.00 80.81 98 ARG A N 1
ATOM 789 C CA . ARG A 1 98 ? -1.591 -3.101 11.403 1.00 80.81 98 ARG A CA 1
ATOM 790 C C . ARG A 1 98 ? -0.389 -2.683 10.562 1.00 80.81 98 ARG A C 1
ATOM 792 O O . ARG A 1 98 ? -0.448 -2.711 9.335 1.00 80.81 98 ARG A O 1
ATOM 799 N N . ARG A 1 99 ? 0.720 -2.306 11.211 1.00 82.38 99 ARG A N 1
ATOM 800 C CA . ARG A 1 99 ? 1.975 -1.982 10.513 1.00 82.38 99 ARG A CA 1
ATOM 801 C C . ARG A 1 99 ? 2.541 -3.200 9.787 1.00 82.38 99 ARG A C 1
ATOM 803 O O . ARG A 1 99 ? 2.984 -3.041 8.657 1.00 82.38 99 ARG A O 1
ATOM 810 N N . ILE A 1 100 ? 2.510 -4.384 10.399 1.00 83.06 100 ILE A N 1
ATOM 811 C CA . ILE A 1 100 ? 2.972 -5.625 9.759 1.00 83.06 100 ILE A CA 1
ATOM 812 C C . ILE A 1 100 ? 2.129 -5.930 8.516 1.00 83.06 100 ILE A C 1
ATOM 814 O O . ILE A 1 100 ? 2.702 -6.144 7.452 1.00 83.06 100 ILE A O 1
ATOM 818 N N . LEU A 1 101 ? 0.795 -5.866 8.606 1.00 80.69 101 LEU A N 1
ATOM 819 C CA . LEU A 1 101 ? -0.087 -6.047 7.446 1.00 80.69 101 LEU A CA 1
ATOM 820 C C . LEU A 1 101 ? 0.233 -5.040 6.337 1.00 80.69 101 LEU A C 1
ATOM 822 O O . LEU A 1 101 ? 0.429 -5.436 5.191 1.00 80.69 101 LEU A O 1
ATOM 826 N N . PHE A 1 102 ? 0.371 -3.760 6.682 1.00 79.19 102 PHE A N 1
ATOM 827 C CA . PHE A 1 102 ? 0.717 -2.717 5.719 1.00 79.19 102 PHE A CA 1
ATOM 828 C C . PHE A 1 102 ? 2.056 -2.984 5.012 1.00 79.19 102 PHE A C 1
ATOM 830 O O . PHE A 1 102 ? 2.130 -2.944 3.782 1.00 79.19 102 PHE A O 1
ATOM 837 N N . TRP A 1 103 ? 3.112 -3.287 5.771 1.00 79.56 103 TRP A N 1
ATOM 838 C CA . TRP A 1 103 ? 4.432 -3.559 5.202 1.00 79.56 103 TRP A CA 1
ATOM 839 C C . TRP A 1 103 ? 4.463 -4.862 4.408 1.00 79.56 103 TRP A C 1
ATOM 841 O O . TRP A 1 103 ? 5.094 -4.896 3.358 1.00 79.56 103 TRP A O 1
ATOM 851 N N . SER A 1 104 ? 3.745 -5.898 4.846 1.00 80.44 104 SER A N 1
ATOM 852 C CA . SER A 1 104 ? 3.636 -7.159 4.104 1.00 80.44 104 SER A CA 1
ATOM 853 C C . SER A 1 104 ? 2.934 -6.969 2.756 1.00 80.44 104 SER A C 1
ATOM 855 O O . SER A 1 104 ? 3.457 -7.409 1.735 1.00 80.44 104 SER A O 1
ATOM 857 N N . GLY A 1 105 ? 1.823 -6.223 2.720 1.00 76.56 105 GLY A N 1
ATOM 858 C CA . GLY A 1 105 ? 1.134 -5.872 1.477 1.00 76.56 105 GLY A CA 1
ATOM 859 C C . GLY A 1 105 ? 2.004 -5.011 0.562 1.00 76.56 105 GLY A C 1
ATOM 860 O O . GLY A 1 105 ? 2.054 -5.243 -0.644 1.00 76.56 105 GLY A O 1
ATOM 861 N N . THR A 1 106 ? 2.763 -4.069 1.130 1.00 76.94 106 THR A N 1
ATOM 862 C CA . THR A 1 106 ? 3.723 -3.242 0.379 1.00 76.94 106 THR A CA 1
ATOM 863 C C . THR A 1 106 ? 4.843 -4.090 -0.221 1.00 76.94 106 THR A C 1
ATOM 865 O O . THR A 1 106 ? 5.096 -4.000 -1.419 1.00 76.94 106 THR A O 1
ATOM 868 N N . ALA A 1 107 ? 5.468 -4.965 0.569 1.00 80.19 107 ALA A N 1
ATOM 869 C CA . ALA A 1 107 ? 6.532 -5.848 0.102 1.00 80.19 107 ALA A CA 1
ATOM 870 C C . ALA A 1 107 ? 6.039 -6.781 -1.015 1.00 80.19 107 ALA A C 1
ATOM 872 O O . ALA A 1 107 ? 6.689 -6.889 -2.054 1.00 80.19 107 ALA A O 1
ATOM 873 N N . LEU A 1 108 ? 4.855 -7.380 -0.843 1.00 81.00 108 LEU A N 1
ATOM 874 C CA . LEU A 1 108 ? 4.227 -8.228 -1.856 1.00 81.00 108 LEU A CA 1
ATOM 875 C C . LEU A 1 108 ? 3.923 -7.461 -3.151 1.00 81.00 108 LEU A C 1
ATOM 877 O O . LEU A 1 108 ? 4.036 -8.024 -4.232 1.00 81.00 108 LEU A O 1
ATOM 881 N N . SER A 1 109 ? 3.573 -6.178 -3.056 1.00 75.81 109 SER A N 1
ATOM 882 C CA . SER A 1 109 ? 3.264 -5.337 -4.223 1.00 75.81 109 SER A CA 1
ATOM 883 C C . SER A 1 109 ? 4.510 -4.862 -4.965 1.00 75.81 109 SER A C 1
ATOM 885 O O . SER A 1 109 ? 4.461 -4.644 -6.169 1.00 75.81 109 SER A O 1
ATOM 887 N N . VAL A 1 110 ? 5.640 -4.718 -4.272 1.00 77.31 110 VAL A N 1
ATOM 888 C CA . VAL A 1 110 ? 6.919 -4.307 -4.873 1.00 77.31 110 VAL A CA 1
ATOM 889 C C . VAL A 1 110 ? 7.685 -5.504 -5.456 1.00 77.31 110 VAL A C 1
ATOM 891 O O . VAL A 1 110 ? 8.431 -5.347 -6.426 1.00 77.31 110 VAL A O 1
ATOM 894 N N . ALA A 1 111 ? 7.487 -6.710 -4.914 1.00 80.44 111 ALA A N 1
ATOM 895 C CA . ALA A 1 111 ? 8.190 -7.919 -5.345 1.00 80.44 111 ALA A CA 1
ATOM 896 C C . ALA A 1 111 ? 8.095 -8.210 -6.863 1.00 80.44 111 ALA A C 1
ATOM 898 O O . ALA A 1 111 ? 9.143 -8.482 -7.454 1.00 80.44 111 ALA A O 1
ATOM 899 N N . PRO A 1 112 ? 6.930 -8.089 -7.537 1.00 73.19 112 PRO A N 1
ATOM 900 C CA . PRO A 1 112 ? 6.831 -8.291 -8.983 1.00 73.19 112 PRO A CA 1
ATOM 901 C C . PRO A 1 112 ? 7.688 -7.305 -9.785 1.00 73.19 112 PRO A C 1
ATOM 903 O O . PRO A 1 112 ? 8.334 -7.698 -10.753 1.00 73.19 112 PRO A O 1
ATOM 906 N N . SER A 1 113 ? 7.748 -6.038 -9.363 1.00 71.25 113 SER A N 1
ATOM 907 C CA . SER A 1 113 ? 8.537 -4.995 -10.035 1.00 71.25 113 SER A CA 1
ATOM 908 C C . SER A 1 113 ? 10.036 -5.261 -9.926 1.00 71.25 113 SER A C 1
ATOM 910 O O . SER A 1 113 ? 10.772 -5.123 -10.906 1.00 71.25 113 SER A O 1
ATOM 912 N N . ILE A 1 114 ? 10.492 -5.677 -8.739 1.00 73.88 114 ILE A N 1
ATOM 913 C CA . ILE A 1 114 ? 11.890 -6.061 -8.510 1.00 73.88 114 ILE A CA 1
ATOM 914 C C . ILE A 1 114 ? 12.228 -7.304 -9.332 1.00 73.88 114 ILE A C 1
ATOM 916 O O . ILE A 1 114 ? 13.226 -7.306 -10.050 1.00 73.88 114 ILE A O 1
ATOM 920 N N . PHE A 1 115 ? 11.380 -8.332 -9.270 1.00 77.06 115 PHE A N 1
ATOM 921 C CA . PHE A 1 115 ? 11.572 -9.573 -10.012 1.00 77.06 115 PHE A CA 1
ATOM 922 C C . PHE A 1 115 ? 11.687 -9.320 -11.519 1.00 77.06 115 PHE A C 1
ATOM 924 O O . PHE A 1 115 ? 12.639 -9.784 -12.142 1.00 77.06 115 PHE A O 1
ATOM 931 N N . MET A 1 116 ? 10.782 -8.522 -12.092 1.00 70.81 116 MET A N 1
ATOM 932 C CA . MET A 1 116 ? 10.795 -8.196 -13.519 1.00 70.81 116 MET A CA 1
ATOM 933 C C . MET A 1 116 ? 12.060 -7.423 -13.921 1.00 70.81 116 MET A C 1
ATOM 935 O O . MET A 1 116 ? 12.663 -7.716 -14.951 1.00 70.81 116 MET A O 1
ATOM 939 N N . THR A 1 117 ? 12.509 -6.484 -13.082 1.00 68.25 117 THR A N 1
ATOM 940 C CA . THR A 1 117 ? 13.737 -5.711 -13.335 1.00 68.25 117 THR A CA 1
ATOM 941 C C . THR A 1 117 ? 14.985 -6.598 -13.298 1.00 68.25 117 THR A C 1
ATOM 943 O O . THR A 1 117 ? 15.858 -6.464 -14.154 1.00 68.25 117 THR A O 1
ATOM 946 N N . ILE A 1 118 ? 15.070 -7.521 -12.333 1.00 73.56 118 ILE A N 1
ATOM 947 C CA . ILE A 1 118 ? 16.181 -8.478 -12.223 1.00 73.56 118 ILE A CA 1
ATOM 948 C C . ILE A 1 118 ? 16.173 -9.448 -13.407 1.00 73.56 118 ILE A C 1
ATOM 950 O O . ILE A 1 118 ? 17.210 -9.662 -14.027 1.00 73.56 118 ILE A O 1
ATOM 954 N N . PHE A 1 119 ? 15.013 -10.008 -13.751 1.00 72.88 119 PHE A N 1
ATOM 955 C CA . PHE A 1 119 ? 14.879 -10.939 -14.868 1.00 72.88 119 PHE A CA 1
ATOM 956 C C . PHE A 1 119 ? 15.362 -10.318 -16.186 1.00 72.88 119 PHE A C 1
ATOM 958 O O . PHE A 1 119 ? 16.179 -10.910 -16.885 1.00 72.88 119 PHE A O 1
ATOM 965 N N . LEU A 1 120 ? 14.943 -9.085 -16.483 1.00 65.19 120 LEU A N 1
ATOM 966 C CA . LEU A 1 120 ? 15.388 -8.367 -17.679 1.00 65.19 120 LEU A CA 1
ATOM 967 C C . LEU A 1 120 ? 16.886 -8.038 -17.677 1.00 65.19 120 LEU A C 1
ATOM 969 O O . LEU A 1 120 ? 17.477 -7.943 -18.747 1.00 65.19 120 LEU A O 1
ATOM 973 N N . TYR A 1 121 ? 17.504 -7.873 -16.505 1.00 68.81 121 TYR A N 1
ATOM 974 C CA . TYR A 1 121 ? 18.951 -7.684 -16.401 1.00 68.81 121 TYR A CA 1
ATOM 975 C C . TYR A 1 121 ? 19.737 -8.951 -16.770 1.00 68.81 121 TYR A C 1
ATOM 977 O O . TYR A 1 121 ? 20.795 -8.833 -17.369 1.00 68.81 121 TYR A O 1
ATOM 985 N N . PHE A 1 122 ? 19.229 -10.143 -16.438 1.00 70.31 122 PHE A N 1
ATOM 986 C CA . PHE A 1 122 ? 19.882 -11.422 -16.759 1.00 70.31 122 PHE A CA 1
ATOM 987 C C . PHE A 1 122 ? 19.622 -11.923 -18.186 1.00 70.31 122 PHE A C 1
ATOM 989 O O . PHE A 1 122 ? 20.390 -12.738 -18.688 1.00 70.31 122 PHE A O 1
ATOM 996 N N . VAL A 1 123 ? 18.517 -11.503 -18.807 1.00 64.25 123 VAL A N 1
ATOM 997 C CA . VAL A 1 123 ? 18.146 -11.904 -20.179 1.00 64.25 123 VAL A CA 1
ATOM 998 C C . VAL A 1 123 ? 18.835 -11.035 -21.243 1.00 64.25 123 VAL A C 1
ATOM 1000 O O . VAL A 1 123 ? 18.881 -11.420 -22.410 1.00 64.25 123 VAL A O 1
ATOM 1003 N N . LYS A 1 124 ? 19.379 -9.882 -20.846 1.00 52.19 124 LYS A N 1
ATOM 1004 C CA . LYS A 1 124 ? 20.239 -9.031 -21.674 1.00 52.19 124 LYS A CA 1
ATOM 1005 C C . LYS A 1 124 ? 21.685 -9.509 -21.664 1.00 52.19 124 LYS A C 1
ATOM 1007 O O . LYS A 1 124 ? 22.326 -9.372 -22.728 1.00 52.19 124 LYS A O 1
#

Nearest PDB structures (foldseek):
  4l8i-assembly1_A  TM=3.337E-01  e=6.153E+00  synthetic construct

pLDDT: mean 75.95, std 7.7, range [50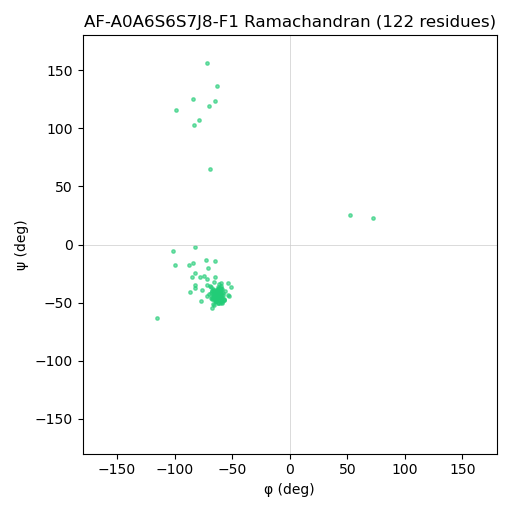.06, 86.5]

Organism: NCBI:txid1331704

Secondary structure (DSSP, 8-state):
--TTHHHHHHHHHHHHHHHHHHHHHHHHHHHHHHHHHHHHHHHHHHHHHTT----HHHHIIIIIHHHHHHHHHHHHHHHHHHHHHHHHS-----HHHHHHHHHHHHHHHHHHHHHHHHHHHHH-

Foldseek 3Di:
DDPVVVVVVVVVVVVVVLVVLVVVLVVCVVVLCVLLVVLLVVLVCLCVVVPPPDPPVCCVPVPVVVLVVLLVVLSVCLSVVCVCCCPPVVDNDDPVNSVVSSVVSSCVSSVVSVVSSVVVVVVD